Protein AF-0000000075160165 (afdb_homodimer)

Secondary structure (DSSP, 8-state):
-HHHHHHHHHHHHHHHHHHHHHHHHHHHHHHHHHHHHHHHHHHHHHHHHHHHHHHHHHHHHHHHHHHHHH-TTSS----/-HHHHHHHHHHHHHHHHHHHHHHHHHHHHHHHHHHHHHHHHHHHHHHHHHHHHHHHHHHHHHHHHHHHHH-TTTT----

Radius of gyration: 33.31 Å; Cα contacts (8 Å, |Δi|>4): 78; chains: 2; bounding box: 45×101×55 Å

Foldseek 3Di:
DVVVVVVVVVVVVVVVVVVVVVVVVVVVVVVVVVVVVVVVVVVVVVVVVVVVVVVVVVVVVVVVVVCVVVDVPPPPDDD/DVVVVVVVVVVVVVVVVVVVVVVVVVVVVVVVVVVVVVVVVVVVVVVVVVVVVVVVVVVVVVVVVVCVPVDVPPPPPDD

Organism: Asparagus officinalis (NCBI:txid4686)

Solvent-accessible surface area (backbone atoms only — not comparable to full-atom values): 8491 Å² total; per-residue (Å²): 110,68,62,61,53,50,52,51,50,44,50,51,50,52,51,51,34,52,51,31,48,51,48,28,52,52,36,49,51,52,37,53,54,41,52,52,50,40,52,52,45,51,52,51,39,53,53,46,53,50,52,41,49,53,51,51,50,52,51,52,52,53,52,55,55,47,47,66,72,67,40,75,73,72,74,58,66,85,121,110,68,62,61,55,48,51,51,50,45,52,52,49,52,50,51,33,52,51,31,47,50,50,27,51,53,36,48,52,52,38,52,53,40,51,51,50,41,52,53,44,51,52,52,40,52,50,46,53,49,50,42,50,53,50,52,51,52,50,51,53,53,52,55,55,47,46,65,73,68,42,75,72,72,75,57,67,84,122

Structure (mmCIF, N/CA/C/O backbone):
data_AF-0000000075160165-model_v1
#
loop_
_entity.id
_entity.type
_entity.pdbx_description
1 polymer 'E3 ubiquitin protein ligase'
#
loop_
_atom_site.group_PDB
_atom_site.id
_atom_site.type_symbol
_atom_site.label_atom_id
_atom_site.label_alt_id
_atom_site.label_comp_id
_atom_site.label_asym_id
_atom_site.label_entity_id
_atom_site.label_seq_id
_atom_site.pdbx_PDB_ins_code
_atom_site.Cartn_x
_atom_site.Cartn_y
_atom_site.Cartn_z
_atom_site.occupancy
_atom_site.B_iso_or_equiv
_atom_site.auth_seq_id
_atom_site.auth_comp_id
_atom_site.auth_asym_id
_atom_site.auth_atom_id
_atom_site.pdbx_PDB_model_num
ATOM 1 N N . MET A 1 1 ? 5.098 -48.375 -28.453 1 71.38 1 MET A N 1
ATOM 2 C CA . MET A 1 1 ? 4.609 -47.156 -29.078 1 71.38 1 MET A CA 1
ATOM 3 C C . MET A 1 1 ? 3.803 -46.344 -28.094 1 71.38 1 MET A C 1
ATOM 5 O O . MET A 1 1 ? 4.059 -45.125 -27.922 1 71.38 1 MET A O 1
ATOM 9 N N . GLU A 1 2 ? 3.166 -47.125 -27.266 1 84.38 2 GLU A N 1
ATOM 10 C CA . GLU A 1 2 ? 2.258 -46.469 -26.328 1 84.38 2 GLU A CA 1
ATOM 11 C C . GLU A 1 2 ? 3.016 -45.875 -25.141 1 84.38 2 GLU A C 1
ATOM 13 O O . GLU A 1 2 ? 2.75 -44.75 -24.734 1 84.38 2 GLU A O 1
ATOM 18 N N . VAL A 1 3 ? 4.156 -46.594 -24.828 1 88.12 3 VAL A N 1
ATOM 19 C CA . VAL A 1 3 ? 4.926 -46.156 -23.672 1 88.12 3 VAL A CA 1
ATOM 20 C C . VAL A 1 3 ? 5.738 -44.906 -24.016 1 88.12 3 VAL A C 1
ATOM 22 O O . VAL A 1 3 ? 5.805 -43.969 -23.234 1 88.12 3 VAL A O 1
ATOM 25 N N . SER A 1 4 ? 6.227 -44.969 -25.172 1 89.44 4 SER A N 1
ATOM 26 C CA . SER A 1 4 ? 7.023 -43.812 -25.625 1 89.44 4 SER A CA 1
ATOM 27 C C . SER A 1 4 ? 6.18 -42.562 -25.688 1 89.44 4 SER A C 1
ATOM 29 O O . SER A 1 4 ? 6.648 -41.469 -25.328 1 89.44 4 SER A O 1
ATOM 31 N N . LYS A 1 5 ? 4.957 -42.625 -26.203 1 91.88 5 LYS A N 1
ATOM 32 C CA . LYS A 1 5 ? 4.039 -41.5 -26.281 1 91.88 5 LYS A CA 1
ATOM 33 C C . LYS A 1 5 ? 3.664 -41 -24.891 1 91.88 5 LYS A C 1
ATOM 35 O O . LYS A 1 5 ? 3.566 -39.781 -24.672 1 91.88 5 LYS A O 1
ATOM 40 N N . LEU A 1 6 ? 3.555 -41.844 -23.969 1 91.25 6 LEU A N 1
ATOM 41 C CA . LEU A 1 6 ? 3.199 -41.5 -22.594 1 91.25 6 LEU A CA 1
ATOM 42 C C . LEU A 1 6 ? 4.355 -40.781 -21.891 1 91.25 6 LEU A C 1
ATOM 44 O O . LEU A 1 6 ? 4.141 -39.812 -21.141 1 91.25 6 LEU A O 1
ATOM 48 N N . GLN A 1 7 ? 5.496 -41.281 -22.172 1 92.12 7 GLN A N 1
ATOM 49 C CA . GLN A 1 7 ? 6.684 -40.688 -21.578 1 92.12 7 GLN A CA 1
ATOM 50 C C . GLN A 1 7 ? 6.871 -39.25 -22.078 1 92.12 7 GLN A C 1
ATOM 52 O O . GLN A 1 7 ? 7.266 -38.375 -21.297 1 92.12 7 GLN A O 1
ATOM 57 N N . LYS A 1 8 ? 6.57 -39.031 -23.297 1 94.5 8 LYS A N 1
ATOM 58 C CA . LYS A 1 8 ? 6.66 -37.688 -23.859 1 94.5 8 LYS A CA 1
ATOM 59 C C . LYS A 1 8 ? 5.613 -36.75 -23.234 1 94.5 8 LYS A C 1
ATOM 61 O O . LYS A 1 8 ? 5.887 -35.594 -22.969 1 94.5 8 LYS A O 1
ATOM 66 N N . ALA A 1 9 ? 4.523 -37.312 -23.094 1 93.75 9 ALA A N 1
ATOM 67 C CA . ALA A 1 9 ? 3.449 -36.562 -22.453 1 93.75 9 ALA A CA 1
ATOM 68 C C . ALA A 1 9 ? 3.807 -36.188 -21.016 1 93.75 9 ALA A C 1
ATOM 70 O O . ALA A 1 9 ? 3.494 -35.094 -20.562 1 93.75 9 ALA A O 1
ATOM 71 N N . MET A 1 10 ? 4.414 -37.094 -20.344 1 93.94 10 MET A N 1
ATOM 72 C CA . MET A 1 10 ? 4.824 -36.875 -18.969 1 93.94 10 MET A CA 1
ATOM 73 C C . MET A 1 10 ? 5.891 -35.781 -18.891 1 93.94 10 MET A C 1
ATOM 75 O O . MET A 1 10 ? 5.883 -34.969 -17.969 1 93.94 10 MET A O 1
ATOM 79 N N . ASP A 1 11 ? 6.715 -35.875 -19.859 1 95.81 11 ASP A N 1
ATOM 80 C CA . ASP A 1 11 ? 7.75 -34.844 -19.906 1 95.81 11 ASP A CA 1
ATOM 81 C C . ASP A 1 11 ? 7.137 -33.438 -20.125 1 95.81 11 ASP A C 1
ATOM 83 O O . ASP A 1 11 ? 7.586 -32.469 -19.516 1 95.81 11 ASP A O 1
ATOM 87 N N . LEU A 1 12 ? 6.195 -33.406 -20.969 1 96.56 12 LEU A N 1
ATOM 88 C CA . LEU A 1 12 ? 5.504 -32.156 -21.234 1 96.56 12 LEU A CA 1
ATOM 89 C C . LEU A 1 12 ? 4.777 -31.672 -19.969 1 96.56 12 LEU A C 1
ATOM 91 O O . LEU A 1 12 ? 4.852 -30.484 -19.625 1 96.56 12 LEU A O 1
ATOM 95 N N . LEU A 1 13 ? 4.156 -32.562 -19.297 1 97.56 13 LEU A N 1
ATOM 96 C CA . LEU A 1 13 ? 3.424 -32.219 -18.078 1 97.56 13 LEU A CA 1
ATOM 97 C C . LEU A 1 13 ? 4.371 -31.75 -16.984 1 97.56 13 LEU A C 1
ATOM 99 O O . LEU A 1 13 ? 4.059 -30.812 -16.25 1 97.56 13 LEU A O 1
ATOM 103 N N . ASN A 1 14 ? 5.5 -32.406 -16.891 1 97.5 14 ASN A N 1
ATOM 104 C CA . ASN A 1 14 ? 6.512 -31.984 -15.914 1 97.5 14 ASN A CA 1
ATOM 105 C C . ASN A 1 14 ? 7.023 -30.578 -16.203 1 97.5 14 ASN A C 1
ATOM 107 O O . ASN A 1 14 ? 7.262 -29.797 -15.273 1 97.5 14 ASN A O 1
ATOM 111 N N . SER A 1 15 ? 7.176 -30.281 -17.406 1 98.56 15 SER A N 1
ATOM 112 C CA . SER A 1 15 ? 7.617 -28.953 -17.812 1 98.56 15 SER A CA 1
ATOM 113 C C . SER A 1 15 ? 6.57 -27.891 -17.484 1 98.56 15 SER A C 1
ATOM 115 O O . SER A 1 15 ? 6.902 -26.812 -17 1 98.56 15 SER A O 1
ATOM 117 N N . GLU A 1 16 ? 5.355 -28.219 -17.781 1 98.44 16 GLU A N 1
ATOM 118 C CA . GLU A 1 16 ? 4.258 -27.312 -17.469 1 98.44 16 GLU A CA 1
ATOM 119 C C . GLU A 1 16 ? 4.125 -27.078 -15.969 1 98.44 16 GLU A C 1
ATOM 121 O O . GLU A 1 16 ? 3.867 -25.969 -15.523 1 98.44 16 GLU A O 1
ATOM 126 N N . LEU A 1 17 ? 4.309 -28.125 -15.195 1 98.75 17 LEU A N 1
ATOM 127 C CA . LEU A 1 17 ? 4.258 -28.031 -13.734 1 98.75 17 LEU A CA 1
ATOM 128 C C . LEU A 1 17 ? 5.363 -27.109 -13.211 1 98.75 17 LEU A C 1
ATOM 130 O O . LEU A 1 17 ? 5.121 -26.281 -12.336 1 98.75 17 LEU A O 1
ATOM 134 N N . SER A 1 18 ? 6.492 -27.344 -13.75 1 98.69 18 SER A N 1
ATOM 135 C CA . SER A 1 18 ? 7.617 -26.5 -13.359 1 98.69 18 SER A CA 1
ATOM 136 C C . SER A 1 18 ? 7.34 -25.031 -13.664 1 98.69 18 SER A C 1
ATOM 138 O O . SER A 1 18 ? 7.629 -24.156 -12.852 1 98.69 18 SER A O 1
ATOM 140 N N . ALA A 1 19 ? 6.797 -24.734 -14.781 1 98.75 19 ALA A N 1
ATOM 141 C CA . ALA A 1 19 ? 6.465 -23.375 -15.172 1 98.75 19 ALA A CA 1
ATOM 142 C C . ALA A 1 19 ? 5.41 -22.781 -14.25 1 98.75 19 ALA A C 1
ATOM 144 O O . ALA A 1 19 ? 5.512 -21.609 -13.852 1 98.75 19 ALA A O 1
ATOM 145 N N . ALA A 1 20 ? 4.469 -23.547 -13.93 1 98.75 20 ALA A N 1
ATOM 146 C CA . ALA A 1 20 ? 3.412 -23.078 -13.039 1 98.75 20 ALA A CA 1
ATOM 147 C C . ALA A 1 20 ? 3.963 -22.766 -11.648 1 98.75 20 ALA A C 1
ATOM 149 O O . ALA A 1 20 ? 3.59 -21.766 -11.039 1 98.75 20 ALA A O 1
ATOM 150 N N . LYS A 1 21 ? 4.879 -23.594 -11.18 1 98.69 21 LYS A N 1
ATOM 151 C CA . LYS A 1 21 ? 5.492 -23.375 -9.875 1 98.69 21 LYS A CA 1
ATOM 152 C C . LYS A 1 21 ? 6.352 -22.109 -9.875 1 98.69 21 LYS A C 1
ATOM 154 O O . LYS A 1 21 ? 6.352 -21.359 -8.906 1 98.69 21 LYS A O 1
ATOM 159 N N . LEU A 1 22 ? 6.973 -21.922 -10.961 1 98.75 22 LEU A N 1
ATOM 160 C CA . LEU A 1 22 ? 7.789 -20.719 -11.102 1 98.75 22 LEU A CA 1
ATOM 161 C C . LEU A 1 22 ? 6.91 -19.469 -11.148 1 98.75 22 LEU A C 1
ATOM 163 O O . LEU A 1 22 ? 7.273 -18.422 -10.602 1 98.75 22 LEU A O 1
ATOM 167 N N . ALA A 1 23 ? 5.844 -19.562 -11.781 1 98.62 23 ALA A N 1
ATOM 168 C CA . ALA A 1 23 ? 4.906 -18.453 -11.844 1 98.62 23 ALA A CA 1
ATOM 169 C C . ALA A 1 23 ? 4.363 -18.109 -10.453 1 98.62 23 ALA A C 1
ATOM 171 O O . ALA A 1 23 ? 4.219 -16.938 -10.102 1 98.62 23 ALA A O 1
ATOM 172 N N . THR A 1 24 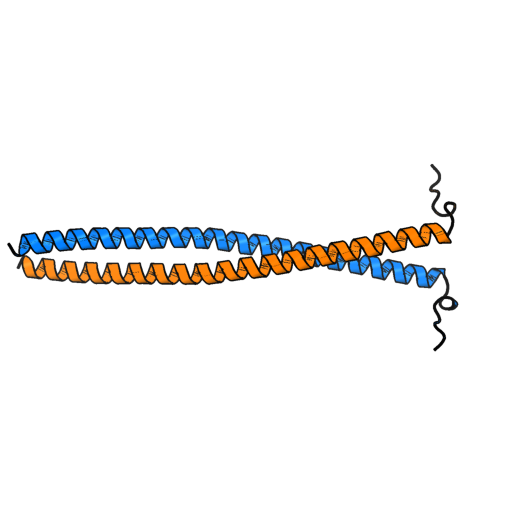? 4.09 -19.109 -9.695 1 98.6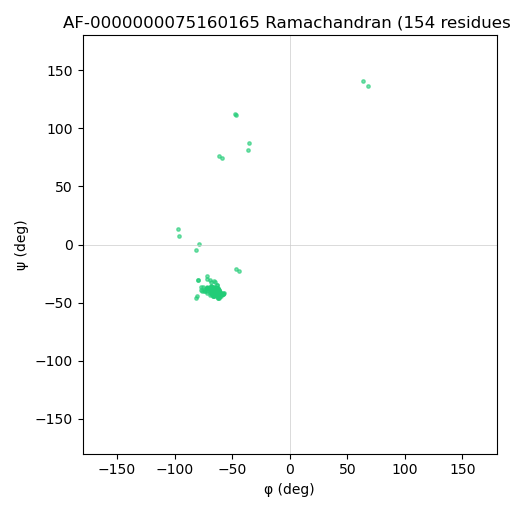2 24 THR A N 1
ATOM 173 C CA . THR A 1 24 ? 3.617 -18.891 -8.328 1 98.62 24 THR A CA 1
ATOM 174 C C . THR A 1 24 ? 4.672 -18.172 -7.5 1 98.62 24 THR A C 1
ATOM 176 O O . THR A 1 24 ? 4.359 -17.234 -6.766 1 98.62 24 THR A O 1
ATOM 179 N N . ILE A 1 25 ? 5.812 -18.562 -7.68 1 98.81 25 ILE A N 1
ATOM 180 C CA . ILE A 1 25 ? 6.914 -17.953 -6.945 1 98.81 25 ILE A CA 1
ATOM 181 C C . ILE A 1 25 ? 7.055 -16.484 -7.352 1 98.81 25 ILE A C 1
ATOM 183 O O . ILE A 1 25 ? 7.273 -15.617 -6.5 1 98.81 25 ILE A O 1
ATOM 187 N N . SER A 1 26 ? 6.926 -16.172 -8.57 1 98.69 26 SER A N 1
ATOM 188 C CA . SER A 1 26 ? 7.008 -14.812 -9.086 1 98.69 26 SER A CA 1
ATOM 189 C C . SER A 1 26 ? 5.918 -13.93 -8.492 1 98.69 26 SER A C 1
ATOM 191 O O . SER A 1 26 ? 6.188 -12.797 -8.062 1 98.69 26 SER A O 1
ATOM 193 N N . GLU A 1 27 ? 4.82 -14.422 -8.398 1 98.75 27 GLU A N 1
ATOM 194 C CA . GLU A 1 27 ? 3.705 -13.672 -7.828 1 98.75 27 GLU A CA 1
ATOM 195 C C . GLU A 1 27 ? 3.879 -13.477 -6.328 1 98.75 27 GLU A C 1
ATOM 197 O O . GLU A 1 27 ? 3.51 -12.43 -5.789 1 98.75 27 GLU A O 1
ATOM 202 N N . GLN A 1 28 ? 4.395 -14.469 -5.699 1 98.81 28 GLN A N 1
ATOM 203 C CA . GLN A 1 28 ? 4.68 -14.352 -4.273 1 98.81 28 GLN A CA 1
ATOM 204 C C . GLN A 1 28 ? 5.695 -13.242 -4.004 1 98.81 28 GLN A C 1
ATOM 206 O O . GLN A 1 28 ? 5.559 -12.492 -3.037 1 98.81 28 GLN A O 1
ATOM 211 N N . LYS A 1 29 ? 6.613 -13.141 -4.797 1 98.81 29 LYS A N 1
ATOM 212 C CA . LYS A 1 29 ? 7.613 -12.086 -4.66 1 98.81 29 LYS A CA 1
ATOM 213 C C . LYS A 1 29 ? 6.992 -10.711 -4.871 1 98.81 29 LYS A C 1
ATOM 215 O O . LYS A 1 29 ? 7.281 -9.773 -4.125 1 98.81 29 LYS A O 1
ATOM 220 N N . LYS A 1 30 ? 6.199 -10.609 -5.848 1 98.75 30 LYS A N 1
ATOM 221 C CA . LYS A 1 30 ? 5.477 -9.3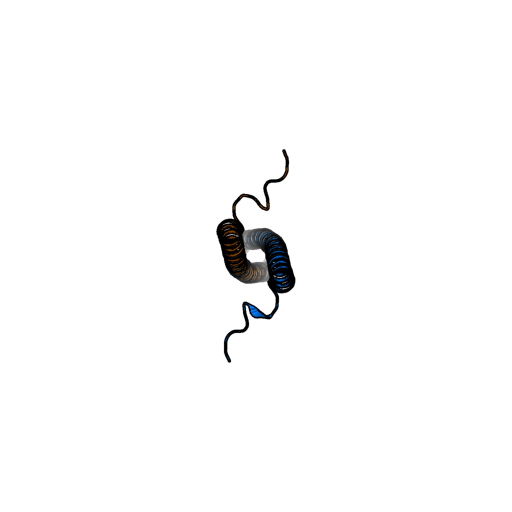59 -6.086 1 98.75 30 LYS A CA 1
ATOM 222 C C . LYS A 1 30 ? 4.637 -8.969 -4.871 1 98.75 30 LYS A C 1
ATOM 224 O O . LYS A 1 30 ? 4.617 -7.805 -4.473 1 98.75 30 LYS A O 1
ATOM 229 N N . ASN A 1 31 ? 3.992 -9.945 -4.289 1 98.88 31 ASN A N 1
ATOM 230 C CA . ASN A 1 31 ? 3.164 -9.734 -3.105 1 98.88 31 ASN A CA 1
ATOM 231 C C . ASN A 1 31 ? 3.986 -9.203 -1.933 1 98.88 31 ASN A C 1
ATOM 233 O O . ASN A 1 31 ? 3.531 -8.328 -1.195 1 98.88 31 ASN A O 1
ATOM 237 N N . THR A 1 32 ? 5.07 -9.734 -1.81 1 98.75 32 THR A N 1
ATOM 238 C CA . THR A 1 32 ? 5.945 -9.312 -0.719 1 98.75 32 THR A CA 1
ATOM 239 C C . THR A 1 32 ? 6.359 -7.855 -0.888 1 98.75 32 THR A C 1
ATOM 241 O O . THR A 1 32 ? 6.383 -7.094 0.081 1 98.75 32 THR A O 1
ATOM 244 N N . VAL A 1 33 ? 6.652 -7.426 -2.064 1 98.88 33 VAL A N 1
ATOM 245 C CA . VAL A 1 33 ? 7.043 -6.051 -2.361 1 98.88 33 VAL A CA 1
ATOM 246 C C . VAL A 1 33 ? 5.863 -5.113 -2.102 1 98.88 33 VAL A C 1
ATOM 248 O O . VAL A 1 33 ? 6.02 -4.078 -1.446 1 98.88 33 VAL A O 1
ATOM 251 N N . LEU A 1 34 ? 4.758 -5.547 -2.506 1 98.81 34 LEU A N 1
ATOM 252 C CA . LEU A 1 34 ? 3.561 -4.73 -2.342 1 98.81 34 LEU A CA 1
ATOM 253 C C . LEU A 1 34 ? 3.195 -4.59 -0.868 1 98.81 34 LEU A C 1
ATOM 255 O O . LEU A 1 34 ? 2.789 -3.514 -0.424 1 98.81 34 LEU A O 1
ATOM 259 N N . LEU A 1 35 ? 3.348 -5.684 -0.142 1 98.75 35 LEU A N 1
ATOM 260 C CA . LEU A 1 35 ? 3.088 -5.633 1.293 1 98.75 35 LEU A CA 1
ATOM 261 C C . LEU A 1 35 ? 4.02 -4.641 1.981 1 98.75 35 LEU A C 1
ATOM 263 O O . LEU A 1 35 ? 3.592 -3.889 2.859 1 98.75 35 LEU A O 1
ATOM 267 N N . SER A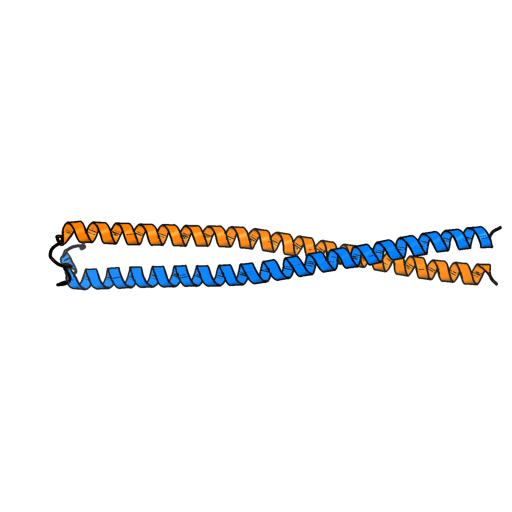 1 36 ? 5.223 -4.617 1.605 1 98.88 36 SER A N 1
ATOM 268 C CA . SER A 1 36 ? 6.188 -3.674 2.156 1 98.88 36 SER A CA 1
ATOM 269 C C . SER A 1 36 ? 5.824 -2.236 1.801 1 98.88 36 SER A C 1
ATOM 271 O O . SER A 1 36 ? 6 -1.326 2.613 1 98.88 36 SER A O 1
ATOM 273 N N . GLN A 1 37 ? 5.375 -2.01 0.628 1 98.81 37 GLN A N 1
ATOM 274 C CA . GLN A 1 37 ? 4.934 -0.688 0.193 1 98.81 37 GLN A CA 1
ATOM 275 C C . GLN A 1 37 ? 3.725 -0.218 0.997 1 98.81 37 GLN A C 1
ATOM 277 O O . GLN A 1 37 ? 3.662 0.94 1.413 1 98.81 37 GLN A O 1
ATOM 282 N N . VAL A 1 38 ? 2.805 -1.12 1.221 1 98.94 38 VAL A N 1
ATOM 283 C CA . VAL A 1 38 ? 1.63 -0.8 2.025 1 98.94 38 VAL A CA 1
ATOM 284 C C . VAL A 1 38 ? 2.062 -0.39 3.432 1 98.94 38 VAL A C 1
ATOM 286 O O . VAL A 1 38 ? 1.596 0.621 3.961 1 98.94 38 VAL A O 1
ATOM 289 N N . ASP A 1 39 ? 2.973 -1.149 3.943 1 98.88 39 ASP A N 1
ATOM 290 C CA . ASP A 1 39 ? 3.477 -0.866 5.281 1 98.88 39 ASP A CA 1
ATOM 291 C C . ASP A 1 39 ? 4.148 0.503 5.34 1 98.88 39 ASP A C 1
ATOM 293 O O . ASP A 1 39 ? 3.902 1.285 6.258 1 98.88 39 ASP A O 1
ATOM 297 N N . ALA A 1 40 ? 4.961 0.861 4.426 1 98.88 40 ALA A N 1
ATOM 298 C CA . ALA A 1 40 ? 5.668 2.141 4.367 1 98.88 40 ALA A CA 1
ATOM 299 C C . ALA A 1 40 ? 4.688 3.301 4.219 1 98.88 40 ALA A C 1
ATOM 301 O O . ALA A 1 40 ? 4.832 4.332 4.883 1 98.88 40 ALA A O 1
ATOM 302 N N . LEU A 1 41 ? 3.717 3.066 3.434 1 98.88 41 LEU A N 1
ATOM 303 C CA . LEU A 1 41 ? 2.74 4.121 3.18 1 98.88 41 LEU A CA 1
ATOM 304 C C . LEU A 1 41 ? 1.854 4.344 4.398 1 98.88 41 LEU A C 1
ATOM 306 O O . LEU A 1 41 ? 1.472 5.48 4.695 1 98.88 41 LEU A O 1
ATOM 310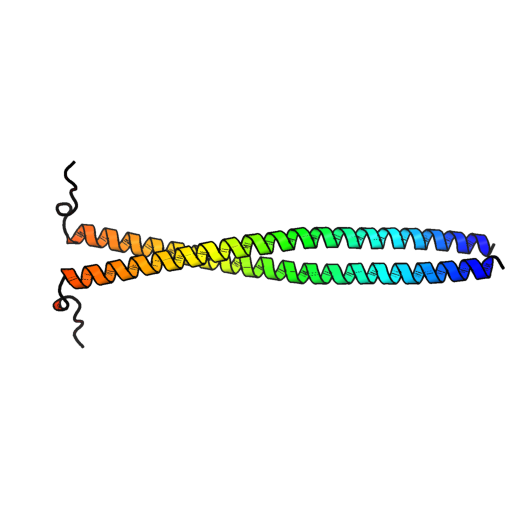 N N . GLU A 1 42 ? 1.541 3.283 5.066 1 98.88 42 GLU A N 1
ATOM 311 C CA . GLU A 1 42 ? 0.771 3.41 6.297 1 98.88 42 GLU A CA 1
ATOM 312 C C . GLU A 1 42 ? 1.538 4.207 7.348 1 98.88 42 GLU A C 1
ATOM 314 O O . GLU A 1 42 ? 0.958 5.031 8.055 1 98.88 42 GLU A O 1
ATOM 319 N N . LYS A 1 43 ? 2.785 3.961 7.434 1 98.88 43 LYS A N 1
ATOM 320 C CA . LYS A 1 43 ? 3.627 4.699 8.375 1 98.88 43 LYS A CA 1
ATOM 321 C C . LYS A 1 43 ? 3.732 6.168 7.977 1 98.88 43 LYS A C 1
ATOM 323 O O . LYS A 1 43 ? 3.668 7.055 8.836 1 98.88 43 LYS A O 1
ATOM 328 N N . ASP A 1 44 ? 3.93 6.383 6.652 1 98.81 44 ASP A N 1
ATOM 329 C CA . ASP A 1 44 ? 3.955 7.746 6.137 1 98.81 44 ASP A CA 1
ATOM 330 C C . ASP A 1 44 ? 2.65 8.477 6.449 1 98.81 44 ASP A C 1
ATOM 332 O O . ASP A 1 44 ? 2.666 9.633 6.875 1 98.81 44 ASP A O 1
ATOM 336 N N . LYS A 1 45 ? 1.479 7.809 6.285 1 98.94 45 LYS A N 1
ATOM 337 C CA . LYS A 1 45 ? 0.159 8.375 6.555 1 98.94 45 LYS A CA 1
ATOM 338 C C . LYS A 1 45 ? 0.014 8.758 8.023 1 98.94 45 LYS A C 1
ATOM 340 O O . LYS A 1 45 ? -0.476 9.844 8.336 1 98.94 45 LYS A O 1
ATOM 345 N N . ALA A 1 46 ? 0.438 7.883 8.805 1 98.81 46 ALA A N 1
ATOM 346 C CA . ALA A 1 46 ? 0.35 8.141 10.242 1 98.81 46 ALA A CA 1
ATOM 347 C C . ALA A 1 46 ? 1.179 9.359 10.633 1 98.81 46 ALA A C 1
ATOM 349 O O . ALA A 1 46 ? 0.748 10.172 11.453 1 98.81 46 ALA A O 1
ATOM 350 N N . MET A 1 47 ? 2.355 9.508 10.047 1 98.88 47 MET A N 1
ATOM 351 C CA . MET A 1 47 ? 3.244 10.633 10.328 1 98.88 47 MET A CA 1
ATOM 352 C C . MET A 1 47 ? 2.633 11.938 9.836 1 98.88 47 MET A C 1
ATOM 354 O O . MET A 1 47 ? 2.699 12.953 10.531 1 98.88 47 MET A O 1
ATOM 358 N N . LEU A 1 48 ? 2.057 11.875 8.758 1 98.94 48 LEU A N 1
ATOM 359 C CA . LEU A 1 48 ? 1.431 13.062 8.188 1 98.94 48 LEU A CA 1
ATOM 360 C C . LEU A 1 48 ? 0.207 13.477 9 1 98.94 48 LEU A C 1
ATOM 362 O O . LEU A 1 48 ? -0.011 14.664 9.234 1 98.94 48 LEU A O 1
ATOM 366 N N . GLU A 1 49 ? -0.597 12.469 9.445 1 98.75 49 GLU A N 1
ATOM 367 C CA . GLU A 1 49 ? -1.763 12.734 10.281 1 98.75 49 GLU A CA 1
ATOM 368 C C . GLU A 1 49 ? -1.356 13.375 11.609 1 98.75 49 GLU A C 1
ATOM 370 O O . GLU A 1 49 ? -1.993 14.328 12.062 1 98.75 49 GLU A O 1
ATOM 375 N N . SER A 1 50 ? -0.28 12.945 12.102 1 98.88 50 SER A N 1
ATOM 376 C CA . SER A 1 50 ? 0.241 13.5 13.344 1 98.88 50 SER A CA 1
ATOM 377 C C . SER A 1 50 ? 0.732 14.938 13.141 1 98.88 50 SER A C 1
ATOM 379 O O . SER A 1 50 ? 0.499 15.797 13.992 1 98.88 50 SER A O 1
ATOM 381 N N . SER A 1 51 ? 1.402 15.133 12.078 1 98.69 51 SER A N 1
ATOM 382 C CA . SER A 1 51 ? 1.896 16.469 11.758 1 98.69 51 SER A CA 1
ATOM 383 C C . SER A 1 51 ? 0.746 17.453 11.57 1 98.69 51 SER A C 1
ATOM 385 O O . SER A 1 51 ? 0.833 18.609 11.992 1 98.69 51 SER A O 1
ATOM 387 N N . LEU A 1 52 ? -0.278 17 10.953 1 98.75 52 LEU A N 1
ATOM 388 C CA . LEU A 1 52 ? -1.453 17.844 10.727 1 98.75 52 LEU A CA 1
ATOM 389 C C . LEU A 1 52 ? -2.135 18.172 12.047 1 98.75 52 LEU A C 1
ATOM 391 O O . LEU A 1 52 ? -2.539 19.328 12.266 1 98.75 52 LEU A O 1
ATOM 395 N N . GLU A 1 53 ? -2.203 17.203 12.93 1 98.5 53 GLU A N 1
ATOM 396 C CA . GLU A 1 53 ? -2.803 17.422 14.242 1 98.5 53 GLU A CA 1
ATOM 397 C C . GLU A 1 53 ? -1.992 18.406 15.07 1 98.5 53 GLU A C 1
ATOM 399 O O . GLU A 1 53 ? -2.559 19.281 15.734 1 98.5 53 GLU A O 1
ATOM 404 N N . GLU A 1 54 ? -0.669 18.25 15 1 98.19 54 GLU A N 1
ATOM 405 C CA . GLU A 1 54 ? 0.223 19.156 15.734 1 98.19 54 GLU A CA 1
ATOM 406 C C . GLU A 1 54 ? 0.104 20.578 15.219 1 98.19 54 GLU A C 1
ATOM 408 O O . GLU A 1 54 ? 0.038 21.531 16.016 1 98.19 54 GLU A O 1
ATOM 413 N N . MET A 1 55 ? -0.062 20.688 13.953 1 97.81 55 MET A N 1
ATOM 414 C CA . MET A 1 55 ? -0.179 22.016 13.359 1 97.81 55 MET A CA 1
ATOM 415 C C . MET A 1 55 ? -1.512 22.656 13.727 1 97.81 55 MET A C 1
ATOM 417 O O . MET A 1 55 ? -1.568 23.844 14.023 1 97.81 55 MET A O 1
ATOM 421 N N . ALA A 1 56 ? -2.521 21.875 13.758 1 95.75 56 ALA A N 1
ATOM 422 C CA . ALA A 1 56 ? -3.844 22.375 14.125 1 95.75 56 ALA A CA 1
ATOM 423 C C . ALA A 1 56 ? -3.891 22.781 15.594 1 95.75 56 ALA A C 1
ATOM 425 O O . ALA A 1 56 ? -4.535 23.781 15.945 1 95.75 56 ALA A O 1
ATOM 426 N N . ALA A 1 57 ? -3.193 22.031 16.391 1 95.81 57 ALA A N 1
ATOM 427 C CA . ALA A 1 57 ? -3.137 22.344 17.812 1 95.81 57 ALA A CA 1
ATOM 428 C C . ALA A 1 57 ? -2.398 23.656 18.062 1 95.81 57 ALA A C 1
ATOM 430 O O . ALA A 1 57 ? -2.852 24.484 18.859 1 95.81 57 ALA A O 1
ATOM 431 N N . VAL A 1 58 ? -1.364 23.891 17.406 1 93 58 VAL A N 1
ATOM 432 C CA . VAL A 1 58 ? -0.575 25.109 17.547 1 93 58 VAL A CA 1
ATOM 433 C C . VAL A 1 58 ? -1.389 26.297 17.062 1 93 58 VAL A C 1
ATOM 435 O O . VAL A 1 58 ? -1.383 27.359 17.703 1 93 58 VAL A O 1
ATOM 438 N N . ARG A 1 59 ? -2.152 26.141 16.047 1 90.06 59 ARG A N 1
ATOM 439 C CA . ARG A 1 59 ? -2.992 27.219 15.539 1 90.06 59 ARG A CA 1
ATOM 440 C C . ARG A 1 59 ? -4.094 27.578 16.531 1 90.06 59 ARG A C 1
ATOM 442 O O . ARG A 1 59 ? -4.355 28.766 16.766 1 90.06 59 ARG A O 1
ATOM 449 N N . LYS A 1 60 ? -4.637 26.625 17.047 1 91.81 60 LYS A N 1
ATOM 450 C CA . LYS A 1 60 ? -5.695 26.844 18.031 1 91.81 60 LYS A CA 1
ATOM 451 C C . LYS A 1 60 ? -5.148 27.531 19.281 1 91.81 60 LYS A C 1
ATOM 453 O O . LYS A 1 60 ? -5.77 28.453 19.797 1 91.81 60 LYS A O 1
ATOM 458 N N . GLU A 1 61 ? -4 27.078 19.719 1 90.69 61 GLU A N 1
ATOM 459 C CA . GLU A 1 61 ? -3.379 27.688 20.891 1 90.69 61 GLU A CA 1
ATOM 460 C C . GLU A 1 61 ? -3.029 29.141 20.641 1 90.69 61 GLU A C 1
ATOM 462 O O . GLU A 1 61 ? -3.258 30 21.5 1 90.69 61 GLU A O 1
ATOM 467 N N . ASN A 1 62 ? -2.572 29.5 19.484 1 84.38 62 ASN A N 1
ATOM 468 C CA . ASN A 1 62 ? -2.223 30.859 19.125 1 84.38 62 ASN A CA 1
ATOM 469 C C . ASN A 1 62 ? -3.459 31.75 19.031 1 84.38 62 ASN A C 1
ATOM 471 O O . ASN A 1 62 ? -3.416 32.906 19.422 1 84.38 62 ASN A O 1
ATOM 475 N N . PHE A 1 63 ? -4.504 31.219 18.578 1 82.75 63 PHE A N 1
ATOM 476 C CA . PHE A 1 63 ? -5.758 31.953 18.516 1 82.75 63 PHE A CA 1
ATOM 477 C C . PHE A 1 63 ? -6.27 32.281 19.922 1 82.75 63 PHE A C 1
ATOM 479 O O . PHE A 1 63 ? -6.695 33.406 20.188 1 82.75 63 PHE A O 1
ATOM 486 N N . ASN A 1 64 ? -6.172 31.344 20.828 1 85.06 64 ASN A N 1
ATOM 487 C CA . ASN A 1 64 ? -6.609 31.547 22.203 1 85.06 64 ASN A CA 1
ATOM 488 C C . ASN A 1 64 ? -5.754 32.594 22.922 1 85.06 64 ASN A C 1
ATOM 490 O O . ASN A 1 64 ? -6.27 33.438 23.656 1 85.06 64 ASN A O 1
ATOM 494 N N . LEU A 1 65 ? -4.469 32.594 22.625 1 83.06 65 LEU A N 1
ATOM 495 C CA . LEU A 1 65 ? -3.561 33.562 23.219 1 83.06 65 LEU A CA 1
ATOM 496 C C . LEU A 1 65 ? -3.852 34.969 22.703 1 83.06 65 LEU A C 1
ATOM 498 O O . LEU A 1 65 ? -3.785 35.938 23.453 1 83.06 65 LEU A O 1
ATOM 502 N N . LYS A 1 66 ? -4.273 35.125 21.562 1 78.12 66 LYS A N 1
ATOM 503 C CA . LYS A 1 66 ? -4.609 36.406 20.969 1 78.12 66 LYS A CA 1
ATOM 504 C C . LYS A 1 66 ? -5.91 36.938 21.547 1 78.12 66 LYS A C 1
ATOM 506 O O . LYS A 1 66 ? -6.02 38.156 21.828 1 78.12 66 LYS A O 1
ATOM 511 N N . MET A 1 67 ? -6.848 36.125 21.75 1 82.44 67 MET A N 1
ATOM 512 C CA . MET A 1 67 ? -8.125 36.562 22.328 1 82.44 67 MET A CA 1
ATOM 513 C C . MET A 1 67 ? -7.945 37.062 23.75 1 82.44 67 MET A C 1
ATOM 515 O O . MET A 1 67 ? -8.656 37.969 24.188 1 82.44 67 MET A O 1
ATOM 519 N N . TYR A 1 68 ? -7.055 36.5 24.375 1 78.75 68 TYR A N 1
ATOM 520 C CA . TYR A 1 68 ? -6.754 36.906 25.75 1 78.75 68 TYR A CA 1
ATOM 521 C C . TYR A 1 68 ? -6.07 38.281 25.781 1 78.75 68 TYR A C 1
ATOM 523 O O . TYR A 1 68 ? -6.34 39.094 26.656 1 78.75 68 TYR A O 1
ATOM 531 N N . VAL A 1 69 ? -5.219 38.625 24.891 1 74.81 69 VAL A N 1
ATOM 532 C CA . VAL A 1 69 ? -4.438 39.875 24.859 1 74.81 69 VAL A CA 1
ATOM 533 C C . VAL A 1 69 ? -5.293 41 24.297 1 74.81 69 VAL A C 1
ATOM 535 O O . VAL A 1 69 ? -5.262 42.125 24.828 1 74.81 69 VAL A O 1
ATOM 538 N N . ASP A 1 70 ? -6.035 40.844 23.25 1 67.69 70 ASP A N 1
ATOM 539 C CA . ASP A 1 70 ? -6.797 41.875 22.562 1 67.69 70 ASP A CA 1
ATOM 540 C C . ASP A 1 70 ? -8.125 42.156 23.266 1 67.69 70 ASP A C 1
ATOM 542 O O . ASP A 1 70 ? -8.727 43.219 23.094 1 67.69 70 ASP A O 1
ATOM 546 N N . GLY A 1 71 ? -8.586 41.5 24.312 1 62.09 71 GLY A N 1
ATOM 547 C CA . GLY A 1 71 ? -9.859 41.625 25 1 62.09 71 GLY A CA 1
ATOM 548 C C . GLY A 1 71 ? -11.031 41.156 24.156 1 62.09 71 GLY A C 1
ATOM 549 O O . GLY A 1 71 ? -10.93 41.062 22.922 1 62.09 71 GLY A O 1
ATOM 550 N N . PRO A 1 72 ? -11.969 40.375 24.828 1 59.41 72 PRO A N 1
ATOM 551 C CA . PRO A 1 72 ? -13.125 39.812 24.141 1 59.41 72 PRO A CA 1
ATOM 552 C C . PRO A 1 72 ? -13.805 40.812 23.219 1 59.41 72 PRO A C 1
ATOM 554 O O . PRO A 1 72 ? -14.609 40.438 22.359 1 59.41 72 PRO A O 1
ATOM 557 N N . ASN A 1 73 ? -13.641 42.125 23.438 1 55.47 73 ASN A N 1
ATOM 558 C CA . ASN A 1 73 ? -14.422 43.188 22.828 1 55.47 73 ASN A CA 1
ATOM 559 C C . ASN A 1 73 ? -14.086 43.375 21.344 1 55.47 73 ASN A C 1
ATOM 561 O O . ASN A 1 73 ? -14.82 44.031 20.609 1 55.47 73 ASN A O 1
ATOM 565 N N . VAL A 1 74 ? -12.961 43.062 20.938 1 55.03 74 VAL A N 1
ATOM 566 C CA . VAL A 1 74 ? -12.602 43.438 19.578 1 55.03 74 VAL A CA 1
ATOM 567 C C . VAL A 1 74 ? -13.297 42.531 18.578 1 55.03 74 VAL A C 1
ATOM 569 O O . VAL A 1 74 ? -13.578 42.906 17.438 1 55.03 74 VAL A O 1
ATOM 572 N N . TRP A 1 75 ? -13.477 41.188 18.859 1 52.25 75 TRP A N 1
ATOM 573 C CA . TRP A 1 75 ? -14.086 40.281 17.875 1 52.25 75 TRP A CA 1
ATOM 574 C C . TRP A 1 75 ? -15.578 40.125 18.156 1 52.25 75 TRP A C 1
ATOM 576 O O . TRP A 1 75 ? -16.172 39.094 17.766 1 52.25 75 TRP A O 1
ATOM 586 N N . SER A 1 76 ? -16.125 40.875 19.062 1 47.97 76 SER A N 1
ATOM 587 C CA . SER A 1 76 ? -17.578 40.781 19.25 1 47.97 76 SER A CA 1
ATOM 588 C C . SER A 1 76 ? -18.328 41.125 17.969 1 47.97 76 SER A C 1
ATOM 590 O O . SER A 1 76 ? -18.188 42.25 17.453 1 47.97 76 SER A O 1
ATOM 592 N N . VAL A 1 77 ? -18.297 40.25 17.109 1 46.34 77 VAL A N 1
ATOM 593 C CA . VAL A 1 77 ? -19.188 40.406 15.977 1 46.34 77 VAL A CA 1
ATOM 594 C C . VAL A 1 77 ? -20.594 40.75 16.469 1 46.34 77 VAL A C 1
ATOM 596 O O . VAL A 1 77 ? -21.062 40.188 17.469 1 46.34 77 VAL A O 1
ATOM 599 N N . ASP A 1 78 ? -21.125 41.938 16.234 1 45.31 78 ASP A N 1
ATOM 600 C CA . ASP A 1 78 ? -22.516 42.344 16.422 1 45.31 78 ASP A CA 1
ATOM 601 C C . ASP A 1 78 ? -23.469 41.219 16.078 1 45.31 78 ASP A C 1
ATOM 603 O O . ASP A 1 78 ? -23.469 40.719 14.953 1 45.31 78 ASP A O 1
ATOM 607 N N . GLU A 1 79 ? -23.703 40.312 16.891 1 35.44 79 GLU A N 1
ATOM 608 C CA . GLU A 1 79 ? -24.969 39.625 16.688 1 35.44 79 GLU A CA 1
ATOM 609 C C . GLU A 1 79 ? -26.141 40.594 16.781 1 35.44 79 GLU A C 1
ATOM 611 O O . GLU A 1 79 ? -26.125 41.5 17.609 1 35.44 79 GLU A O 1
ATOM 616 N N . MET B 1 1 ? 1.578 -53.562 -17.344 1 70.25 1 MET B N 1
ATOM 617 C CA . MET B 1 1 ? 1.968 -53.156 -16 1 70.25 1 MET B CA 1
ATOM 618 C C . MET B 1 1 ? 2.639 -51.781 -16 1 70.25 1 MET B C 1
ATOM 620 O O . MET B 1 1 ? 2.252 -50.906 -15.242 1 70.25 1 MET B O 1
ATOM 624 N N . GLU B 1 2 ? 3.328 -51.656 -17.156 1 84.38 2 GLU B N 1
ATOM 625 C CA . GLU B 1 2 ? 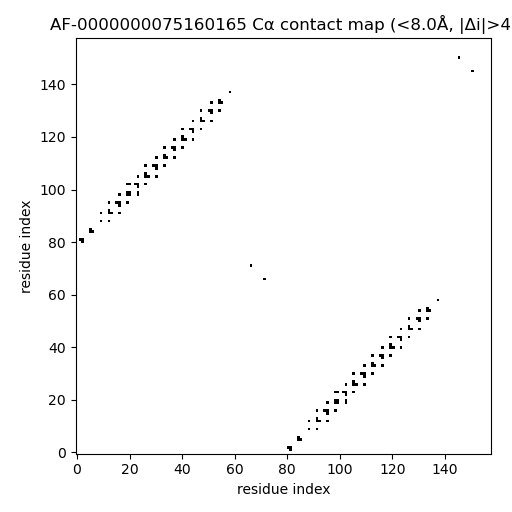4.125 -50.438 -17.25 1 84.38 2 GLU B CA 1
ATOM 626 C C . GLU B 1 2 ? 3.256 -49.25 -17.625 1 84.38 2 GLU B C 1
ATOM 628 O O . GLU B 1 2 ? 3.396 -48.156 -17.047 1 84.38 2 GLU B O 1
ATOM 633 N N . VAL B 1 3 ? 2.162 -49.594 -18.422 1 88.06 3 VAL B N 1
ATOM 634 C CA . VAL B 1 3 ? 1.306 -48.5 -18.906 1 88.06 3 VAL B CA 1
ATOM 635 C C . VAL B 1 3 ? 0.393 -48.031 -17.781 1 88.06 3 VAL B C 1
ATOM 637 O O . VAL B 1 3 ? 0.195 -46.812 -17.609 1 88.06 3 VAL B O 1
ATOM 640 N N . SER B 1 4 ? -0.048 -48.969 -17.078 1 89.44 4 SER B N 1
ATOM 641 C CA . SER B 1 4 ? -0.93 -48.625 -15.961 1 89.44 4 SER B CA 1
ATOM 642 C C . SER B 1 4 ? -0.214 -47.75 -14.938 1 89.44 4 SER B C 1
ATOM 644 O O . SER B 1 4 ? -0.8 -46.812 -14.398 1 89.44 4 SER B O 1
ATOM 646 N N . LYS B 1 5 ? 1.044 -48.062 -14.586 1 91.94 5 LYS B N 1
ATOM 647 C CA . LYS B 1 5 ? 1.848 -47.281 -13.656 1 91.94 5 LYS B CA 1
ATOM 648 C C . LYS B 1 5 ? 2.109 -45.875 -14.195 1 91.94 5 LYS B C 1
ATOM 650 O O . LYS B 1 5 ? 2.076 -44.906 -13.438 1 91.94 5 LYS B O 1
ATOM 655 N N . LEU B 1 6 ? 2.25 -45.75 -15.438 1 91.31 6 LEU B N 1
ATOM 656 C CA . LEU B 1 6 ? 2.508 -44.469 -16.094 1 91.31 6 LEU B CA 1
ATOM 657 C C . LEU B 1 6 ? 1.259 -43.594 -16.078 1 91.31 6 LEU B C 1
ATOM 659 O O . LEU B 1 6 ? 1.344 -42.375 -15.859 1 91.31 6 LEU B O 1
ATOM 663 N N . GLN B 1 7 ? 0.203 -44.25 -16.328 1 92.25 7 GLN B N 1
ATOM 664 C CA . GLN B 1 7 ? -1.065 -43.531 -16.328 1 92.25 7 GLN B CA 1
ATOM 665 C C . GLN B 1 7 ? -1.368 -42.969 -14.945 1 92.25 7 GLN B C 1
ATOM 667 O O . GLN B 1 7 ? -1.881 -41.844 -14.828 1 92.25 7 GLN B O 1
ATOM 672 N N . LYS B 1 8 ? -1.051 -43.688 -13.953 1 94.62 8 LYS B N 1
ATOM 673 C CA . LYS B 1 8 ? -1.247 -43.219 -12.586 1 94.62 8 LYS B CA 1
ATOM 674 C C . LYS B 1 8 ? -0.324 -42.031 -12.281 1 94.62 8 LYS B C 1
ATOM 676 O O . LYS B 1 8 ? -0.723 -41.094 -11.609 1 94.62 8 LYS B O 1
ATOM 681 N N . ALA B 1 9 ? 0.821 -42.188 -12.734 1 93.88 9 ALA B N 1
ATOM 682 C CA . ALA B 1 9 ? 1.785 -41.094 -12.547 1 93.88 9 ALA B CA 1
ATOM 683 C C . ALA B 1 9 ? 1.325 -39.812 -13.258 1 93.88 9 ALA B C 1
ATOM 685 O O . ALA B 1 9 ? 1.504 -38.719 -12.742 1 93.88 9 ALA B O 1
ATOM 686 N N . MET B 1 10 ? 0.784 -40 -14.406 1 94 10 MET B N 1
ATOM 687 C CA . MET B 1 10 ? 0.286 -38.875 -15.18 1 94 10 MET B CA 1
ATOM 688 C C . MET B 1 10 ? -0.883 -38.219 -14.469 1 94 10 MET B C 1
ATOM 690 O O . MET B 1 10 ? -0.998 -36.969 -14.477 1 94 10 MET B O 1
ATOM 694 N N . ASP B 1 11 ? -1.655 -39.031 -13.93 1 95.81 11 ASP B N 1
ATOM 695 C CA . ASP B 1 11 ? -2.783 -38.5 -13.172 1 95.81 11 ASP B CA 1
ATOM 696 C C . ASP B 1 11 ? -2.301 -37.688 -11.977 1 95.81 11 ASP B C 1
ATOM 698 O O . ASP B 1 11 ? -2.871 -36.625 -11.672 1 95.81 11 ASP B O 1
ATOM 702 N N . LEU B 1 12 ? -1.324 -38.188 -11.336 1 96.56 12 LEU B N 1
ATOM 703 C CA . LEU B 1 12 ? -0.751 -37.469 -10.195 1 96.56 12 LEU B CA 1
ATOM 704 C C . LEU B 1 12 ? -0.13 -36.156 -10.641 1 96.56 12 LEU B C 1
ATOM 706 O O . LEU B 1 12 ? -0.333 -35.125 -10 1 96.56 12 LEU B O 1
ATOM 710 N N . LEU B 1 13 ? 0.534 -36.188 -11.727 1 97.56 13 LEU B N 1
ATOM 711 C CA . LEU B 1 13 ? 1.18 -35 -12.258 1 97.56 13 LEU B CA 1
ATOM 712 C C . LEU B 1 13 ? 0.142 -33.969 -12.688 1 97.56 13 LEU B C 1
ATOM 714 O O . LEU B 1 13 ? 0.326 -32.75 -12.469 1 97.56 13 LEU B O 1
ATOM 718 N N . ASN B 1 14 ? -0.909 -34.438 -13.289 1 97.5 14 ASN B N 1
ATOM 719 C CA . ASN B 1 14 ? -1.997 -33.531 -13.68 1 97.5 14 ASN B CA 1
ATOM 720 C C . ASN B 1 14 ? -2.637 -32.875 -12.469 1 97.5 14 ASN B C 1
ATOM 722 O O . ASN B 1 14 ? -2.986 -31.688 -12.523 1 97.5 14 ASN B O 1
ATOM 726 N N . SER B 1 15 ? -2.777 -33.594 -11.453 1 98.56 15 SER B N 1
ATOM 727 C CA . SER B 1 15 ? -3.34 -33.031 -10.219 1 98.56 15 SER B CA 1
ATOM 728 C C . SER B 1 15 ? -2.42 -31.984 -9.602 1 98.56 15 SER B C 1
ATOM 730 O O . SER B 1 15 ? -2.883 -30.953 -9.141 1 98.56 15 SER B O 1
ATOM 732 N N . GLU B 1 16 ? -1.159 -32.312 -9.586 1 98.44 16 GLU B N 1
ATOM 733 C CA . GLU B 1 16 ? -0.176 -31.359 -9.055 1 98.44 16 GLU B CA 1
ATOM 734 C C . GLU B 1 16 ? -0.132 -30.078 -9.891 1 98.44 16 GLU B C 1
ATOM 736 O O . GLU B 1 16 ? -0.012 -28.984 -9.336 1 98.44 16 GLU B O 1
ATOM 741 N N . LEU B 1 17 ? -0.229 -30.219 -11.188 1 98.75 17 LEU B N 1
ATOM 742 C CA . LEU B 1 17 ? -0.251 -29.062 -12.086 1 98.75 17 LEU B CA 1
ATOM 743 C C . LEU B 1 17 ? -1.469 -28.188 -11.812 1 98.75 17 LEU B C 1
ATOM 745 O O . LEU B 1 17 ? -1.357 -26.953 -11.781 1 98.75 17 LEU B O 1
ATOM 749 N N . SER B 1 18 ? -2.557 -28.844 -11.688 1 98.69 18 SER B N 1
ATOM 750 C CA . SER B 1 18 ? -3.781 -28.109 -11.375 1 98.69 18 SER B CA 1
ATOM 751 C C . SER B 1 18 ? -3.645 -27.328 -10.07 1 98.69 18 SER B C 1
ATOM 753 O O . SER B 1 18 ? -4.059 -26.172 -9.984 1 98.69 18 SER B O 1
ATOM 755 N N . ALA B 1 19 ? -3.072 -27.922 -9.086 1 98.75 19 ALA B N 1
ATOM 756 C CA . ALA B 1 19 ? -2.867 -27.281 -7.793 1 98.75 19 ALA B CA 1
ATOM 757 C C . ALA B 1 19 ? -1.922 -26.094 -7.922 1 98.75 19 ALA B C 1
ATOM 759 O O . ALA B 1 19 ? -2.158 -25.031 -7.328 1 98.75 19 ALA B O 1
ATOM 760 N N . ALA B 1 20 ? -0.918 -26.281 -8.664 1 98.75 20 ALA B N 1
ATOM 761 C CA . ALA B 1 20 ? 0.045 -25.203 -8.859 1 98.75 20 ALA B CA 1
ATOM 762 C C . ALA B 1 20 ? -0.597 -24.016 -9.586 1 98.75 20 ALA B C 1
ATOM 764 O O . ALA B 1 20 ? -0.353 -22.859 -9.227 1 98.75 20 ALA B O 1
ATOM 765 N N . LYS B 1 21 ? -1.448 -24.297 -10.562 1 98.69 21 LYS B N 1
ATOM 766 C CA . LYS B 1 21 ? -2.141 -23.25 -11.297 1 98.69 21 LYS B CA 1
ATOM 767 C C . LYS B 1 21 ? -3.123 -22.5 -10.398 1 98.69 21 LYS B C 1
ATOM 769 O O . LYS B 1 21 ? -3.25 -21.281 -10.484 1 98.69 21 LYS B O 1
ATOM 774 N N . LEU B 1 22 ? -3.719 -23.25 -9.562 1 98.75 22 LEU B N 1
ATOM 775 C CA . LEU B 1 22 ? -4.645 -22.625 -8.617 1 98.75 22 LEU B CA 1
ATOM 776 C C . LEU B 1 22 ? -3.898 -21.75 -7.621 1 98.75 22 LEU B C 1
ATOM 778 O O . LEU B 1 22 ? -4.395 -20.688 -7.23 1 98.75 22 LEU B O 1
ATOM 782 N N . ALA B 1 23 ? -2.801 -22.172 -7.207 1 98.62 23 ALA B N 1
ATOM 783 C CA . ALA B 1 23 ? -1.978 -21.375 -6.301 1 98.62 23 ALA B CA 1
ATOM 784 C C . ALA B 1 23 ? -1.539 -20.062 -6.953 1 98.62 23 ALA B C 1
ATOM 786 O O . ALA B 1 23 ? -1.532 -19.016 -6.312 1 98.62 23 ALA B O 1
ATOM 787 N N . THR B 1 24 ? -1.189 -20.141 -8.188 1 98.56 24 THR B N 1
ATOM 788 C CA . THR B 1 24 ? -0.805 -18.938 -8.922 1 98.56 24 THR B CA 1
ATOM 789 C C . THR B 1 24 ? -1.969 -17.953 -9 1 98.56 24 THR B C 1
ATOM 791 O O . THR B 1 24 ? -1.788 -16.75 -8.781 1 98.56 24 THR B O 1
ATOM 794 N N . ILE B 1 25 ? -3.043 -18.469 -9.219 1 98.81 25 ILE B N 1
ATOM 795 C CA . ILE B 1 25 ? -4.238 -17.641 -9.305 1 98.81 25 ILE B CA 1
ATOM 796 C C . ILE B 1 25 ? -4.508 -16.969 -7.957 1 98.81 25 ILE B C 1
ATOM 798 O O . ILE B 1 25 ? -4.859 -15.797 -7.895 1 98.81 25 ILE B O 1
ATOM 802 N N . SER B 1 26 ? -4.348 -17.656 -6.902 1 98.69 26 SER B N 1
ATOM 803 C CA . SER B 1 26 ? -4.547 -17.141 -5.551 1 98.69 26 SER B CA 1
ATOM 804 C C . SER B 1 26 ? -3.584 -15.992 -5.246 1 98.69 26 SER B C 1
ATOM 806 O O . SER B 1 26 ? -3.988 -14.961 -4.707 1 98.69 26 SER B O 1
ATOM 808 N N . GLU B 1 27 ? -2.455 -16.141 -5.641 1 98.75 27 GLU B N 1
ATOM 809 C CA . GLU B 1 27 ? -1.45 -15.109 -5.41 1 98.75 27 GLU B CA 1
ATOM 810 C C . GLU B 1 27 ? -1.715 -13.883 -6.281 1 98.75 27 GLU B C 1
ATOM 812 O O . GLU B 1 27 ? -1.479 -12.75 -5.852 1 98.75 27 GLU B O 1
ATOM 817 N N . GLN B 1 28 ? -2.154 -14.125 -7.453 1 98.81 28 GLN B N 1
ATOM 818 C CA . GLN B 1 28 ? -2.521 -13.023 -8.336 1 98.81 28 GLN B CA 1
ATOM 819 C C . GLN B 1 28 ? -3.658 -12.195 -7.746 1 98.81 28 GLN B C 1
ATOM 821 O O . GLN B 1 28 ? -3.65 -10.969 -7.832 1 98.81 28 GLN B O 1
ATOM 826 N N . LYS B 1 29 ? -4.539 -12.812 -7.18 1 98.81 29 LYS B N 1
ATOM 827 C CA 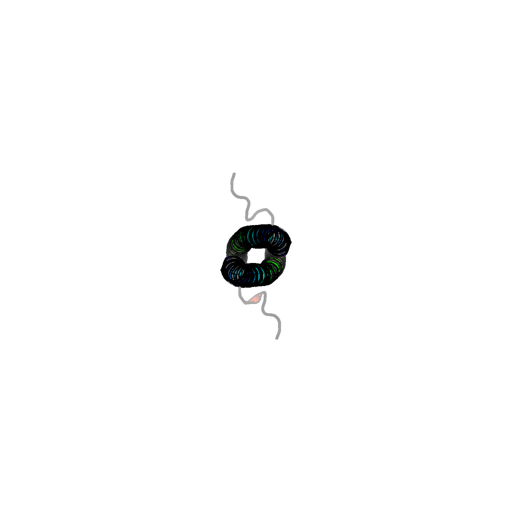. LYS B 1 29 ? -5.648 -12.117 -6.535 1 98.81 29 LYS B CA 1
ATOM 828 C C . LYS B 1 29 ? -5.164 -11.289 -5.348 1 98.81 29 LYS B C 1
ATOM 830 O O . LYS B 1 29 ? -5.586 -10.148 -5.164 1 98.81 29 LYS B O 1
ATOM 835 N N . LYS B 1 30 ? -4.344 -11.867 -4.582 1 98.75 30 LYS B N 1
ATOM 836 C CA . LYS B 1 30 ? -3.744 -11.133 -3.467 1 98.75 30 LYS B CA 1
ATOM 837 C C . LYS B 1 30 ? -3.008 -9.891 -3.957 1 98.75 30 LYS B C 1
ATOM 839 O O . LYS B 1 30 ? -3.127 -8.82 -3.363 1 98.75 30 LYS B O 1
ATOM 844 N N . ASN B 1 31 ? -2.305 -10.055 -5.027 1 98.88 31 ASN B N 1
ATOM 845 C CA . ASN B 1 31 ? -1.562 -8.953 -5.637 1 98.88 31 ASN B CA 1
ATOM 846 C C . ASN B 1 31 ? -2.49 -7.824 -6.07 1 98.88 31 ASN B C 1
ATOM 848 O O . ASN B 1 31 ? -2.166 -6.648 -5.895 1 98.88 31 ASN B O 1
ATOM 852 N N . THR B 1 32 ? -3.523 -8.172 -6.59 1 98.75 32 THR B N 1
ATOM 853 C CA . THR B 1 32 ? -4.488 -7.184 -7.047 1 98.75 32 THR B CA 1
ATOM 854 C C . THR B 1 32 ? -5.047 -6.387 -5.871 1 98.75 32 THR B C 1
ATOM 856 O O . THR B 1 32 ? -5.195 -5.164 -5.961 1 98.75 32 THR B O 1
ATOM 859 N N . VAL B 1 33 ? -5.316 -7.008 -4.789 1 98.81 33 VAL B N 1
ATOM 860 C CA . VAL B 1 33 ? -5.832 -6.359 -3.588 1 98.81 33 VAL B CA 1
ATOM 861 C C . VAL B 1 33 ? -4.777 -5.418 -3.014 1 98.81 33 VAL B C 1
ATOM 863 O O . VAL B 1 33 ? -5.07 -4.266 -2.693 1 98.81 33 VAL B O 1
ATOM 866 N N . LEU B 1 34 ? -3.602 -5.871 -3.012 1 98.81 34 LEU B N 1
ATOM 867 C CA . LEU B 1 34 ? -2.508 -5.078 -2.463 1 98.81 34 LEU B CA 1
ATOM 868 C C . LEU B 1 34 ? -2.234 -3.855 -3.33 1 98.81 34 LEU B C 1
ATOM 870 O O . LEU B 1 34 ? -1.972 -2.768 -2.812 1 98.81 34 LEU B O 1
ATOM 874 N N . LEU B 1 35 ? -2.307 -4.062 -4.633 1 98.75 35 LEU B N 1
ATOM 875 C CA . LEU B 1 35 ? -2.125 -2.941 -5.551 1 98.75 35 LEU B CA 1
ATOM 876 C C . LEU B 1 35 ? -3.189 -1.873 -5.32 1 98.75 35 LEU B C 1
ATOM 878 O O . LEU B 1 35 ? -2.889 -0.677 -5.336 1 98.75 35 LEU B O 1
ATOM 882 N N . SER B 1 36 ? -4.367 -2.256 -5.098 1 98.88 36 SER B N 1
ATOM 883 C CA . SER B 1 36 ? -5.457 -1.327 -4.812 1 98.88 36 SER B CA 1
ATOM 884 C C . SER B 1 36 ? -5.23 -0.596 -3.496 1 98.88 36 SER B C 1
ATOM 886 O O . SER B 1 36 ? -5.539 0.591 -3.375 1 98.88 36 SER B O 1
ATOM 888 N N . GLN B 1 37 ? -4.754 -1.268 -2.521 1 98.81 37 GLN B N 1
ATOM 889 C CA . GLN B 1 37 ? -4.434 -0.665 -1.231 1 98.81 37 GLN B CA 1
ATOM 890 C C . GLN B 1 37 ? -3.322 0.371 -1.367 1 98.81 37 GLN B C 1
ATOM 892 O O . GLN B 1 37 ? -3.404 1.456 -0.788 1 98.81 37 GLN B O 1
ATOM 897 N N . VAL B 1 38 ? -2.314 0.032 -2.131 1 98.94 38 VAL B N 1
ATOM 898 C CA . VAL B 1 38 ? -1.22 0.966 -2.379 1 98.94 38 VAL B CA 1
ATOM 899 C C . VAL B 1 38 ? -1.76 2.23 -3.043 1 98.94 38 VAL B C 1
ATOM 901 O O . VAL B 1 38 ? -1.429 3.346 -2.631 1 98.94 38 VAL B O 1
ATOM 904 N N . ASP B 1 39 ? -2.609 2.006 -3.994 1 98.88 39 ASP B N 1
ATOM 905 C CA . ASP B 1 39 ? -3.199 3.131 -4.711 1 98.88 39 ASP B CA 1
ATOM 906 C C . ASP B 1 39 ? -4.016 4.012 -3.768 1 98.88 39 ASP B C 1
ATOM 908 O O . ASP B 1 39 ? -3.898 5.238 -3.797 1 98.88 39 ASP B O 1
ATOM 912 N N . ALA B 1 40 ? -4.828 3.492 -2.924 1 98.88 40 ALA B N 1
ATOM 913 C CA . ALA B 1 40 ? -5.66 4.23 -1.977 1 98.88 40 ALA B CA 1
ATOM 914 C C . ALA B 1 40 ? -4.801 4.996 -0.975 1 98.88 40 ALA B C 1
ATOM 916 O O . ALA B 1 40 ? -5.086 6.156 -0.666 1 98.88 40 ALA B O 1
ATOM 917 N N . LEU B 1 41 ? -3.779 4.355 -0.574 1 98.88 41 LEU B N 1
ATOM 918 C CA . LEU B 1 41 ? -2.908 4.973 0.42 1 98.88 41 LEU B CA 1
ATOM 919 C C . LEU B 1 41 ? -2.111 6.121 -0.193 1 98.88 41 LEU B C 1
ATOM 921 O O . LEU B 1 41 ? -1.866 7.133 0.465 1 98.88 41 LEU B O 1
ATOM 925 N N . GLU B 1 42 ? -1.704 5.938 -1.401 1 98.88 42 GLU B N 1
ATOM 926 C CA . GLU B 1 42 ? -1.012 7.016 -2.1 1 98.88 42 GLU B CA 1
ATOM 927 C C . GLU B 1 42 ? -1.911 8.242 -2.252 1 98.88 42 GLU B C 1
ATOM 929 O O . GLU B 1 42 ? -1.458 9.375 -2.09 1 98.88 42 GLU B O 1
ATOM 934 N N . LYS B 1 43 ? -3.127 8.008 -2.555 1 98.88 43 LYS B N 1
ATOM 935 C CA . LYS B 1 43 ? -4.086 9.102 -2.682 1 98.88 43 LYS B CA 1
ATOM 936 C C . LYS B 1 43 ? -4.332 9.773 -1.335 1 98.88 43 LYS B C 1
ATOM 938 O O . LYS B 1 43 ? -4.406 11.008 -1.253 1 98.88 43 LYS B O 1
ATOM 943 N N . ASP B 1 44 ? -4.496 8.914 -0.298 1 98.81 44 ASP B N 1
ATOM 944 C CA . ASP B 1 44 ? -4.645 9.438 1.056 1 98.81 44 ASP B CA 1
ATOM 945 C C . ASP B 1 44 ? -3.441 10.289 1.451 1 98.81 44 ASP B C 1
ATOM 947 O O . ASP B 1 44 ? -3.6 11.375 2.025 1 98.81 44 ASP B O 1
ATOM 951 N N . LYS B 1 45 ? -2.213 9.859 1.13 1 98.94 45 LYS B N 1
ATOM 952 C CA . LYS B 1 45 ? -0.976 10.578 1.433 1 98.94 45 LYS B CA 1
ATOM 953 C C . LYS B 1 45 ? -0.941 11.938 0.741 1 98.94 45 LYS B C 1
ATOM 955 O O . LYS B 1 45 ? -0.587 12.945 1.357 1 98.94 45 LYS B O 1
ATOM 960 N N . ALA B 1 46 ? -1.287 11.883 -0.455 1 98.81 46 ALA B N 1
ATOM 961 C CA . ALA B 1 46 ? -1.292 13.125 -1.222 1 98.81 46 ALA B CA 1
ATOM 962 C C . ALA B 1 46 ? -2.266 14.141 -0.622 1 98.81 46 ALA B C 1
ATOM 964 O O . ALA B 1 46 ? -1.965 15.336 -0.554 1 98.81 46 ALA B O 1
ATOM 965 N N . MET B 1 47 ? -3.42 13.672 -0.179 1 98.88 47 MET B N 1
ATOM 966 C CA . MET B 1 47 ? -4.434 14.531 0.421 1 98.88 47 MET B CA 1
ATOM 967 C C . MET B 1 47 ? -3.947 15.109 1.747 1 98.88 47 MET B C 1
ATOM 969 O O . MET B 1 47 ? -4.152 16.297 2.029 1 98.88 47 MET B O 1
ATOM 973 N N . LEU B 1 48 ? -3.332 14.32 2.457 1 98.94 48 LEU B N 1
ATOM 974 C CA . LEU B 1 48 ? -2.812 14.758 3.748 1 98.94 48 LEU B CA 1
ATOM 975 C C . LEU B 1 48 ? -1.68 15.766 3.57 1 98.94 48 LEU B C 1
ATOM 977 O O . LEU B 1 48 ? -1.603 16.75 4.297 1 98.94 48 LEU B O 1
ATOM 981 N N . GLU B 1 49 ? -0.801 15.523 2.574 1 98.75 49 GLU B N 1
ATOM 982 C CA . GLU B 1 49 ? 0.286 16.453 2.264 1 98.75 49 GLU B CA 1
ATOM 983 C C . GLU B 1 49 ? -0.251 17.812 1.831 1 98.75 49 GLU B C 1
ATOM 985 O O . GLU B 1 49 ? 0.256 18.844 2.26 1 98.75 49 GLU B O 1
ATOM 990 N N . SER B 1 50 ? -1.285 17.766 1.118 1 98.88 50 SER B N 1
ATOM 991 C CA . SER B 1 50 ? -1.924 19 0.673 1 98.88 50 SER B CA 1
ATOM 992 C C . SER B 1 50 ? -2.555 19.75 1.843 1 98.88 50 SER B C 1
ATOM 994 O O . SER B 1 50 ? -2.459 20.984 1.925 1 98.88 50 SER B O 1
ATOM 996 N N . SER B 1 51 ? -3.189 19.031 2.674 1 98.69 51 SER B N 1
ATOM 997 C CA . SER B 1 51 ? -3.809 19.625 3.852 1 98.69 51 SER B CA 1
ATOM 998 C C . SER B 1 51 ? -2.764 20.266 4.766 1 98.69 51 SER B C 1
ATOM 1000 O O . SER B 1 51 ? -2.994 21.328 5.332 1 98.69 51 SER B O 1
ATOM 1002 N N . LEU B 1 52 ? -1.677 19.625 4.895 1 98.75 52 LEU B N 1
ATOM 1003 C CA . LEU B 1 52 ? -0.589 20.125 5.719 1 98.75 52 LEU B CA 1
ATOM 1004 C C . LEU B 1 52 ? -0.006 21.406 5.117 1 98.75 52 LEU B C 1
ATOM 1006 O O . LEU B 1 52 ? 0.268 22.375 5.836 1 98.75 52 LEU B O 1
ATOM 1010 N N . GLU B 1 53 ? 0.135 21.422 3.814 1 98.5 53 GLU B N 1
ATOM 1011 C CA . GLU B 1 53 ? 0.649 22.594 3.115 1 98.5 53 GLU B CA 1
ATOM 1012 C C . GLU B 1 53 ? -0.299 23.781 3.262 1 98.5 53 GLU B C 1
ATOM 1014 O O . GLU B 1 53 ? 0.141 24.906 3.48 1 98.5 53 GLU B O 1
ATOM 1019 N N . GLU B 1 54 ? -1.6 23.5 3.129 1 98.19 54 GLU B N 1
ATOM 1020 C CA . GLU B 1 54 ? -2.613 24.547 3.258 1 98.19 54 GLU B CA 1
ATOM 1021 C C . GLU B 1 54 ? -2.625 25.125 4.668 1 98.19 54 GLU B C 1
ATOM 1023 O O . GLU B 1 54 ? -2.693 26.344 4.836 1 98.19 54 GLU B O 1
ATOM 1028 N N . MET B 1 55 ? -2.414 24.266 5.59 1 97.75 55 MET B N 1
ATOM 1029 C CA . MET B 1 55 ? -2.416 24.719 6.977 1 97.75 55 MET B CA 1
ATOM 1030 C C . MET B 1 55 ? -1.175 25.547 7.277 1 97.75 55 MET B C 1
ATOM 1032 O O . MET B 1 55 ? -1.257 26.562 7.973 1 97.75 55 MET B O 1
ATOM 1036 N N . ALA B 1 56 ? -0.086 25.156 6.719 1 95.56 56 ALA B N 1
ATOM 1037 C CA . ALA B 1 56 ? 1.159 25.906 6.918 1 95.56 56 ALA B CA 1
ATOM 1038 C C . ALA B 1 56 ? 1.103 27.266 6.234 1 95.56 56 ALA B C 1
ATOM 1040 O O . ALA B 1 56 ? 1.625 28.25 6.762 1 95.56 56 ALA B O 1
ATOM 1041 N N . ALA B 1 57 ? 0.455 27.281 5.121 1 95.81 57 ALA B N 1
ATOM 1042 C CA . ALA B 1 57 ? 0.307 28.547 4.387 1 95.81 57 ALA B CA 1
ATOM 1043 C C . ALA B 1 57 ? -0.576 29.516 5.148 1 95.81 57 ALA B C 1
ATOM 1045 O O . ALA B 1 57 ? -0.25 30.703 5.254 1 95.81 57 ALA B O 1
ATOM 1046 N N . VAL B 1 58 ? -1.604 29.094 5.711 1 93.12 58 VAL B N 1
ATOM 1047 C CA . VAL B 1 58 ? -2.521 29.922 6.488 1 93.12 58 VAL B CA 1
ATOM 1048 C C . VAL B 1 58 ? -1.816 30.438 7.738 1 93.12 58 VAL B C 1
ATOM 1050 O O . VAL B 1 58 ? -1.962 31.609 8.094 1 93.12 58 VAL B O 1
ATOM 1053 N N . ARG B 1 59 ? -0.993 29.656 8.328 1 90.12 59 ARG B N 1
ATOM 1054 C CA . ARG B 1 59 ? -0.248 30.078 9.516 1 90.12 59 ARG B CA 1
ATOM 1055 C C . ARG B 1 59 ? 0.765 31.156 9.172 1 90.12 59 ARG B C 1
ATOM 1057 O O . ARG B 1 59 ? 0.896 32.156 9.906 1 90.12 59 ARG B O 1
ATOM 1064 N N . LYS B 1 60 ? 1.382 30.953 8.141 1 91.69 60 LYS B N 1
ATOM 1065 C CA . LYS B 1 60 ? 2.369 31.938 7.699 1 91.69 60 LYS B CA 1
ATOM 1066 C C . LYS B 1 60 ? 1.705 33.281 7.352 1 91.69 60 LYS B C 1
ATOM 1068 O O . LYS B 1 60 ? 2.205 34.344 7.715 1 91.69 60 LYS B O 1
ATOM 1073 N N . GLU B 1 61 ? 0.584 33.188 6.672 1 90.69 61 GLU B N 1
ATOM 1074 C CA . GLU B 1 61 ? -0.143 34.406 6.301 1 90.69 61 GLU B CA 1
ATOM 1075 C C . GLU B 1 61 ? -0.633 35.156 7.535 1 90.69 61 GLU B C 1
ATOM 1077 O O . GLU B 1 61 ? -0.533 36.375 7.602 1 90.69 61 GLU B O 1
ATOM 1082 N N . ASN B 1 62 ? -1.075 34.5 8.547 1 84.19 62 ASN B N 1
ATOM 1083 C CA . ASN B 1 62 ? -1.549 35.094 9.789 1 84.19 62 ASN B CA 1
ATOM 1084 C C . ASN B 1 62 ? -0.409 35.75 10.562 1 84.19 62 ASN B C 1
ATOM 1086 O O . ASN B 1 62 ? -0.591 36.812 11.164 1 84.19 62 ASN B O 1
ATOM 1090 N N . PHE B 1 63 ? 0.708 35.156 10.523 1 82.75 63 PHE B N 1
ATOM 1091 C CA . PHE B 1 63 ? 1.882 35.719 11.172 1 82.75 63 PHE B CA 1
ATOM 1092 C C . PHE B 1 63 ? 2.293 37.031 10.5 1 82.75 63 PHE B C 1
ATOM 1094 O O . PHE B 1 63 ? 2.586 38.031 11.18 1 82.75 63 PHE B O 1
ATOM 1101 N N . ASN B 1 64 ? 2.244 37.062 9.195 1 84.88 64 ASN B N 1
ATOM 1102 C CA . ASN B 1 64 ? 2.6 38.281 8.445 1 84.88 64 ASN B CA 1
ATOM 1103 C C . ASN B 1 64 ? 1.605 39.406 8.703 1 84.88 64 ASN B C 1
ATOM 1105 O O . ASN B 1 64 ? 1.999 40.562 8.836 1 84.88 64 ASN B O 1
ATOM 1109 N N . LEU B 1 65 ? 0.334 39.062 8.852 1 83.06 65 LEU B N 1
ATOM 1110 C CA . LEU B 1 65 ? -0.696 40.062 9.133 1 83.06 65 LEU B CA 1
ATOM 1111 C C . LEU B 1 65 ? -0.527 40.625 10.531 1 83.06 65 LEU B C 1
ATOM 1113 O O . LEU B 1 65 ? -0.729 41.844 10.742 1 83.06 65 LEU B O 1
ATOM 1117 N N . LYS B 1 66 ? -0.053 39.938 11.414 1 78.06 66 LYS B N 1
ATOM 1118 C CA . LYS B 1 66 ? 0.18 40.375 12.781 1 78.06 66 LYS B CA 1
ATOM 1119 C C . LYS B 1 66 ? 1.39 41.312 12.859 1 78.06 66 LYS B C 1
ATOM 1121 O O . LYS B 1 66 ? 1.361 42.312 13.57 1 78.06 66 LYS B O 1
ATOM 1126 N N . MET B 1 67 ? 2.375 41.031 12.164 1 82.38 67 MET B N 1
ATOM 1127 C CA . MET B 1 67 ? 3.576 41.844 12.141 1 82.38 67 MET B CA 1
ATOM 1128 C C . MET B 1 67 ? 3.279 43.219 11.539 1 82.38 67 MET B C 1
ATOM 1130 O O . MET B 1 67 ? 3.871 44.219 11.953 1 82.38 67 MET B O 1
ATOM 1134 N N . TYR B 1 68 ? 2.43 43.25 10.703 1 78.56 68 TYR B N 1
ATOM 1135 C CA . TYR B 1 68 ? 2.027 44.5 10.07 1 78.56 68 TYR B CA 1
ATOM 1136 C C . TYR B 1 68 ? 1.201 45.344 11.023 1 78.56 68 TYR B C 1
ATOM 1138 O O . TYR B 1 68 ? 1.34 46.562 11.047 1 78.56 68 TYR B O 1
ATOM 1146 N N . VAL B 1 69 ? 0.355 44.844 11.828 1 74.44 69 VAL B N 1
ATOM 1147 C CA . VAL B 1 69 ? -0.546 45.562 12.719 1 74.44 69 VAL B CA 1
ATOM 1148 C C . VAL B 1 69 ? 0.207 45.9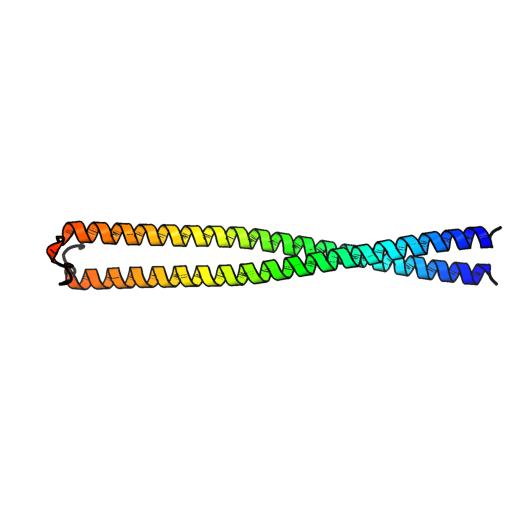69 13.977 1 74.44 69 VAL B C 1
ATOM 1150 O O . VAL B 1 69 ? 0.035 47.094 14.461 1 74.44 69 VAL B O 1
ATOM 1153 N N . ASP B 1 70 ? 0.99 45.156 14.633 1 67.5 70 ASP B N 1
ATOM 1154 C CA . ASP B 1 70 ? 1.671 45.438 15.898 1 67.5 70 ASP B CA 1
ATOM 1155 C C . ASP B 1 70 ? 2.92 46.281 15.672 1 67.5 70 ASP B C 1
ATOM 1157 O O . ASP B 1 70 ? 3.41 46.938 16.609 1 67.5 70 ASP B O 1
ATOM 1161 N N . GLY B 1 71 ? 3.359 46.719 14.523 1 62.09 71 GLY B N 1
ATOM 1162 C CA . GLY B 1 71 ? 4.574 47.438 14.203 1 62.09 71 GLY B CA 1
ATOM 1163 C C . GLY B 1 71 ? 5.84 46.656 14.484 1 62.09 71 GLY B C 1
ATOM 1164 O O . GLY B 1 71 ? 5.812 45.688 15.227 1 62.09 71 GLY B O 1
ATOM 1165 N N . PRO B 1 72 ? 6.844 46.812 13.547 1 59 72 PRO B N 1
ATOM 1166 C CA . PRO B 1 72 ? 8.109 46.062 13.672 1 59 72 PRO B CA 1
ATOM 1167 C C . PRO B 1 72 ? 8.68 46.125 15.086 1 59 72 PRO B C 1
ATOM 1169 O O . PRO B 1 72 ? 9.594 45.344 15.414 1 59 72 PRO B O 1
ATOM 1172 N N . ASN B 1 73 ? 8.32 47.094 15.898 1 54.72 73 ASN B N 1
ATOM 1173 C CA . ASN B 1 73 ? 8.977 47.438 17.156 1 54.72 73 ASN B CA 1
ATOM 1174 C C . ASN B 1 73 ? 8.703 46.375 18.234 1 54.72 73 ASN B C 1
ATOM 1176 O O . ASN B 1 73 ? 9.383 46.344 19.266 1 54.72 73 ASN B O 1
ATOM 1180 N N . VAL B 1 74 ? 7.668 45.719 18.234 1 54.38 74 VAL B N 1
ATOM 1181 C CA . VAL B 1 74 ? 7.336 44.938 19.406 1 54.38 74 VAL B CA 1
ATOM 1182 C C . VAL B 1 74 ? 8.195 43.656 19.438 1 54.38 74 VAL B C 1
ATOM 1184 O O . VAL B 1 74 ? 8.422 43.094 20.5 1 54.38 74 VAL B O 1
ATOM 1187 N N . TRP B 1 75 ? 8.516 43 18.281 1 51.47 75 TRP B N 1
ATOM 1188 C CA . TRP B 1 75 ? 9.289 41.781 18.328 1 51.47 75 TRP B CA 1
ATOM 1189 C C . TRP B 1 75 ? 10.766 42.031 18.078 1 51.47 75 TRP B C 1
ATOM 1191 O O . TRP B 1 75 ? 11.5 41.188 17.594 1 51.47 75 TRP B O 1
ATOM 1201 N N . SER B 1 76 ? 11.18 43.312 18.125 1 47.28 76 SER B N 1
ATOM 1202 C CA . SER B 1 76 ? 12.617 43.562 18.016 1 47.28 76 SER B CA 1
ATOM 1203 C C . SER B 1 76 ? 13.375 42.906 19.172 1 47.28 76 SER B C 1
ATOM 1205 O O . SER B 1 76 ? 13.133 43.219 20.344 1 47.28 76 SER B O 1
ATOM 1207 N N . VAL B 1 77 ? 13.5 41.688 19.062 1 45.91 77 VAL B N 1
ATOM 1208 C CA . VAL B 1 77 ? 14.43 41.062 20 1 45.91 77 VAL B CA 1
ATOM 1209 C C . VAL B 1 77 ? 15.727 41.844 20.062 1 45.91 77 VAL B C 1
ATOM 1211 O O . VAL B 1 77 ? 16.234 42.312 19.031 1 45.91 77 VAL B O 1
ATOM 1214 N N . ASP B 1 78 ? 16.094 42.531 21.141 1 44.19 78 ASP B N 1
ATOM 1215 C CA . ASP B 1 78 ? 17.391 43.125 21.438 1 44.19 78 ASP B CA 1
ATOM 1216 C C . ASP B 1 78 ? 18.516 42.25 20.891 1 44.19 78 ASP B C 1
ATOM 1218 O O . ASP B 1 78 ? 18.625 41.062 21.25 1 44.19 78 ASP B O 1
ATOM 1222 N N . GLU B 1 79 ? 18.906 42.406 19.734 1 35.62 79 GLU B N 1
ATOM 1223 C CA . GLU B 1 79 ? 20.297 42 19.516 1 35.62 79 GLU B CA 1
ATOM 1224 C C . GLU B 1 79 ? 21.25 42.812 20.406 1 35.62 79 GLU B C 1
ATOM 1226 O O . GLU B 1 79 ? 21.062 44 20.609 1 35.62 79 GLU B O 1
#

Sequence (158 aa):
MEVSKLQKAMDLLNSELSAAKLATISEQKKNTVLLSQVDALEKDKAMLESSLEEMAAVRKENFNLKMYVDGPNVWSVDEMEVSKLQKAMDLLNSELSAAKLATISEQKKNTVLLSQVDALEKDKAMLESSLEEMAAVRKENFNLKMYVDGPNVWSVDE

pLDDT: mean 89.32, std 15.69, range [35.44, 98.94]